Protein AF-A0A2N7XTV0-F1 (afdb_monomer)

Secondary structure (DSSP, 8-state):
-PPPPPPPS------S-SS-SSSEEEEEEEEE-TTS-EEEEEEEESSTT-TT-EEEEEEE-

Foldseek 3Di:
DDDDDDDDPDPDDDDQPPDDPADDWDDKDWDQDPVRKIKIKIWGHPDPPDPRIDIDIDIGD

Sequence (61 aa):
MAAIAAPSPILLSEFIDPAPPYPQAHASTIVELPDGTLAAAWFGGTGESRPDVTIWFARRG

Nearest PDB structures (foldseek):
  7r4w-assembly1_A  TM=5.661E-01  e=1.158E+00  Fervidobacterium gondwanense
  6ta7-assembly3_D  TM=5.560E-01  e=4.730E+00  Homo sapiens
  6bhx-assembly1_A  TM=5.745E-01  e=4.185E+00  Bacillus subtilis subsp. subtilis str. 168
  3fcs-assembly1_B  TM=4.387E-01  e=4.449E+00  Homo sapiens
  8th5-assembly1_A  TM=5.180E-01  e=5.346E+00  Homo sapiens

Mean predicted aligned error: 5.03 Å

Structure (mmCIF, N/CA/C/O backbone):
data_AF-A0A2N7XTV0-F1
#
_entry.id   AF-A0A2N7XTV0-F1
#
loop_
_atom_site.group_PDB
_atom_site.id
_atom_site.type_symbol
_atom_site.label_atom_id
_atom_site.label_alt_id
_atom_site.label_comp_id
_atom_site.label_asym_id
_atom_site.label_entity_id
_atom_site.label_seq_id
_atom_site.pdbx_PDB_ins_code
_atom_site.Cartn_x
_atom_site.Cartn_y
_atom_site.Cartn_z
_atom_site.occupancy
_atom_site.B_iso_or_equiv
_atom_site.auth_seq_id
_atom_site.auth_comp_id
_atom_site.auth_asym_id
_atom_site.auth_atom_id
_atom_site.pdbx_PDB_model_num
ATOM 1 N N . MET A 1 1 ? 12.333 13.627 44.118 1.00 57.91 1 MET A N 1
ATOM 2 C CA . MET A 1 1 ? 11.129 13.009 43.519 1.00 57.91 1 MET A CA 1
ATOM 3 C C . MET A 1 1 ? 11.481 12.621 42.094 1.00 57.91 1 MET A C 1
ATOM 5 O O . MET A 1 1 ? 11.941 13.488 41.365 1.00 57.91 1 MET A O 1
ATOM 9 N N . ALA A 1 2 ? 11.368 11.343 41.726 1.00 61.59 2 ALA A N 1
ATOM 10 C CA . ALA A 1 2 ? 11.596 10.902 40.350 1.00 61.59 2 ALA A CA 1
ATOM 11 C C . ALA A 1 2 ? 10.341 11.188 39.513 1.00 61.59 2 ALA A C 1
ATOM 13 O O . ALA A 1 2 ? 9.230 10.927 39.973 1.00 61.59 2 ALA A O 1
ATOM 14 N N . ALA A 1 3 ? 10.510 11.752 38.318 1.00 68.69 3 ALA A N 1
ATOM 15 C CA . ALA A 1 3 ? 9.407 11.964 37.392 1.00 68.69 3 ALA A CA 1
ATOM 16 C C . ALA A 1 3 ? 8.949 10.613 36.821 1.00 68.69 3 ALA A C 1
ATOM 18 O O . ALA A 1 3 ? 9.753 9.847 36.293 1.00 68.69 3 ALA A O 1
ATOM 19 N N . ILE A 1 4 ? 7.656 10.330 36.934 1.00 74.25 4 ILE A N 1
ATOM 20 C CA . ILE A 1 4 ? 6.991 9.242 36.212 1.00 74.25 4 ILE A CA 1
ATOM 21 C C . ILE A 1 4 ? 6.917 9.622 34.732 1.00 74.25 4 ILE A C 1
ATOM 23 O O . ILE A 1 4 ? 6.356 10.660 34.384 1.00 74.25 4 ILE A O 1
ATOM 27 N N . ALA A 1 5 ? 7.502 8.795 33.865 1.00 77.56 5 ALA A N 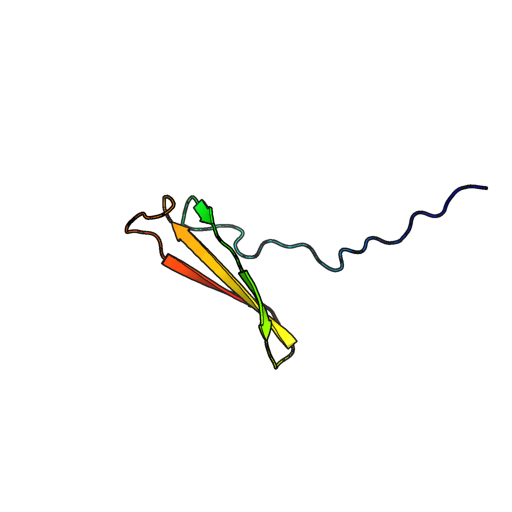1
ATOM 28 C CA . ALA A 1 5 ? 7.370 8.954 32.423 1.00 77.56 5 ALA A CA 1
ATOM 29 C C . ALA A 1 5 ? 5.907 8.725 32.014 1.00 77.56 5 ALA A C 1
ATOM 31 O O . ALA A 1 5 ? 5.272 7.770 32.466 1.00 77.56 5 ALA A O 1
ATOM 32 N N . ALA A 1 6 ? 5.370 9.609 31.174 1.00 82.00 6 ALA A N 1
ATOM 33 C CA . ALA A 1 6 ? 4.030 9.445 30.630 1.00 82.00 6 ALA A CA 1
ATOM 34 C C . ALA A 1 6 ? 3.961 8.193 29.731 1.00 82.00 6 ALA A C 1
ATO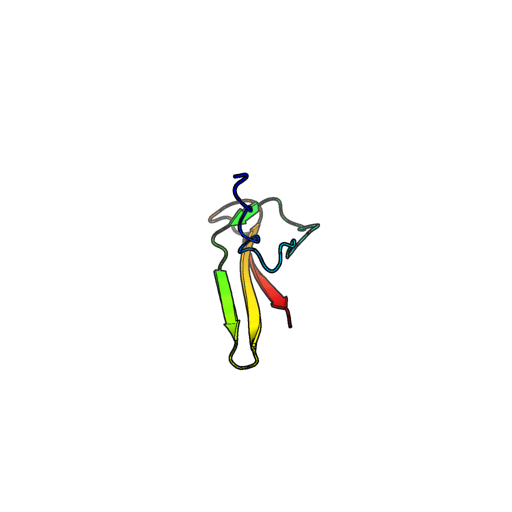M 36 O O . ALA A 1 6 ? 4.961 7.848 29.092 1.00 82.00 6 ALA A O 1
ATOM 37 N N . PRO A 1 7 ? 2.803 7.510 29.661 1.00 84.56 7 PRO A N 1
ATOM 38 C CA . PRO A 1 7 ? 2.618 6.399 28.736 1.00 84.56 7 PRO A CA 1
ATOM 39 C C . PRO A 1 7 ? 2.794 6.861 27.282 1.00 84.56 7 PRO A C 1
ATOM 41 O O . PRO A 1 7 ? 2.517 8.012 26.943 1.00 84.56 7 PRO A O 1
ATOM 44 N N . SER A 1 8 ? 3.253 5.948 26.420 1.00 91.00 8 SER A N 1
ATOM 45 C CA . SER A 1 8 ? 3.392 6.217 24.987 1.00 91.00 8 SER A CA 1
ATOM 46 C C . SER A 1 8 ? 2.029 6.565 24.375 1.00 91.00 8 SER A C 1
ATOM 48 O O . SER A 1 8 ? 1.065 5.838 24.614 1.00 91.00 8 SER A O 1
ATOM 50 N N . PRO A 1 9 ? 1.935 7.619 23.547 1.00 92.56 9 PRO A N 1
ATOM 51 C CA . PRO A 1 9 ? 0.714 7.922 22.805 1.00 92.56 9 PRO A CA 1
ATOM 52 C C . PRO A 1 9 ? 0.488 6.971 21.614 1.00 92.56 9 PRO A C 1
ATOM 54 O O . PRO A 1 9 ? -0.573 7.005 20.998 1.00 92.56 9 PRO A O 1
ATOM 57 N N . ILE A 1 10 ? 1.474 6.136 21.259 1.00 92.19 10 ILE A N 1
ATOM 58 C CA . ILE A 1 10 ? 1.366 5.172 20.157 1.00 92.19 10 ILE A CA 1
ATOM 59 C C . ILE A 1 10 ? 0.595 3.948 20.650 1.00 92.19 10 ILE A C 1
ATOM 61 O O . ILE A 1 10 ? 1.107 3.178 21.461 1.00 92.19 10 ILE A O 1
ATOM 65 N N . LEU A 1 11 ? -0.617 3.758 20.127 1.00 90.44 11 LEU A N 1
ATOM 66 C CA . LEU A 1 11 ? -1.457 2.600 20.448 1.00 90.44 11 LEU A CA 1
ATOM 67 C C . LEU A 1 11 ? -1.018 1.334 19.698 1.00 90.44 11 LEU A C 1
ATOM 69 O O . LEU A 1 11 ? -1.113 0.234 20.235 1.00 90.44 11 LEU A O 1
ATOM 73 N N . LEU A 1 12 ? -0.543 1.490 18.459 1.00 90.38 12 LEU A N 1
ATOM 74 C CA . LEU A 1 12 ? -0.146 0.395 17.579 1.00 90.38 12 LEU A CA 1
ATOM 75 C C . LEU A 1 12 ? 0.876 0.881 16.546 1.00 90.38 12 LEU A C 1
ATOM 77 O O . LEU A 1 12 ? 0.777 2.003 16.053 1.00 90.38 12 LEU A O 1
ATOM 81 N N . SER A 1 13 ? 1.842 0.025 16.217 1.00 93.88 13 SER A N 1
ATOM 82 C CA . SER A 1 13 ? 2.829 0.246 15.161 1.00 93.88 13 SER A CA 1
ATOM 83 C C . SER A 1 13 ? 3.070 -1.070 14.429 1.00 93.88 13 SER A C 1
ATOM 85 O O . SER A 1 13 ? 3.406 -2.070 15.063 1.00 93.88 13 SER A O 1
ATOM 87 N N . GLU A 1 14 ? 2.867 -1.078 13.115 1.00 93.62 14 GLU A N 1
ATOM 88 C CA . GLU A 1 14 ? 3.018 -2.261 12.269 1.00 93.62 14 GLU A CA 1
ATOM 89 C C . GLU A 1 14 ? 3.317 -1.876 10.814 1.00 93.62 14 GLU A C 1
ATOM 91 O O . GLU A 1 14 ? 3.119 -0.730 10.404 1.00 93.62 14 GLU A O 1
ATOM 96 N N . PHE A 1 15 ? 3.795 -2.845 10.030 1.00 94.81 15 PHE A N 1
ATOM 97 C CA . PHE A 1 15 ? 3.947 -2.701 8.583 1.00 94.81 15 PHE A CA 1
ATOM 98 C C . PHE A 1 15 ? 2.654 -3.096 7.868 1.00 94.81 15 PHE A C 1
ATOM 100 O O . PHE A 1 15 ? 2.058 -4.118 8.191 1.00 94.81 15 PHE A O 1
ATOM 107 N N . ILE A 1 16 ? 2.264 -2.319 6.854 1.00 95.12 16 ILE A N 1
ATOM 108 C CA . ILE A 1 16 ? 1.119 -2.639 5.985 1.00 95.12 16 ILE A CA 1
ATOM 109 C C . ILE A 1 16 ? 1.524 -3.632 4.884 1.00 95.12 16 ILE A C 1
ATOM 111 O O . ILE A 1 16 ? 0.777 -4.558 4.587 1.00 95.12 16 ILE A O 1
ATOM 115 N N . ASP A 1 17 ? 2.714 -3.457 4.304 1.00 94.69 17 ASP A N 1
ATOM 116 C CA . ASP A 1 17 ? 3.262 -4.316 3.250 1.00 94.69 17 ASP A CA 1
ATOM 117 C C . ASP A 1 17 ? 4.715 -4.699 3.598 1.00 94.69 17 ASP A C 1
ATOM 119 O O . ASP A 1 17 ? 5.637 -3.920 3.349 1.00 94.69 17 ASP A O 1
ATOM 123 N N . PRO A 1 18 ? 4.940 -5.848 4.265 1.00 94.69 18 PRO A N 1
ATOM 124 C CA . PRO A 1 18 ? 6.265 -6.232 4.755 1.00 94.69 18 PRO A CA 1
ATOM 125 C C . PRO A 1 18 ? 7.198 -6.773 3.660 1.00 94.69 18 PRO A C 1
ATOM 127 O O . PRO A 1 18 ? 8.402 -6.877 3.893 1.00 94.69 18 PRO A O 1
ATOM 130 N N . ALA A 1 19 ? 6.669 -7.145 2.491 1.00 95.12 19 ALA A N 1
ATOM 131 C CA . ALA A 1 19 ? 7.439 -7.721 1.389 1.00 95.12 19 ALA A CA 1
ATOM 132 C C . ALA A 1 19 ? 6.904 -7.221 0.032 1.00 95.12 19 ALA A C 1
ATOM 134 O O . ALA A 1 19 ? 6.409 -8.023 -0.767 1.00 95.12 19 ALA A O 1
ATOM 135 N N . PRO A 1 20 ? 6.998 -5.905 -0.237 1.00 95.12 20 PRO A N 1
ATOM 136 C CA . PRO A 1 20 ? 6.425 -5.313 -1.434 1.00 95.12 20 PRO A CA 1
ATOM 137 C C . PRO A 1 20 ? 7.110 -5.855 -2.699 1.00 95.12 20 PRO A C 1
ATOM 139 O O . PRO A 1 20 ? 8.342 -5.902 -2.761 1.00 95.12 20 PRO A O 1
ATOM 142 N N . PRO A 1 21 ? 6.359 -6.196 -3.763 1.00 95.62 21 PRO A N 1
ATOM 143 C CA . PRO A 1 21 ? 6.931 -6.606 -5.048 1.00 95.62 21 PRO A CA 1
ATOM 144 C C . PRO A 1 21 ? 7.460 -5.421 -5.881 1.00 95.62 21 PRO A C 1
ATOM 146 O O . PRO A 1 21 ? 7.688 -5.555 -7.082 1.00 95.62 21 PRO A O 1
ATOM 149 N N . TYR A 1 22 ? 7.636 -4.250 -5.268 1.00 96.88 22 TYR A N 1
ATOM 150 C CA . TYR A 1 22 ? 8.083 -3.011 -5.895 1.00 96.88 22 TYR A CA 1
ATOM 151 C C . TYR A 1 22 ? 9.101 -2.294 -4.993 1.00 96.88 22 TYR A C 1
ATOM 153 O O . TYR A 1 22 ? 9.037 -2.404 -3.768 1.00 96.88 22 TYR A O 1
ATOM 161 N N . PRO A 1 23 ? 10.052 -1.544 -5.573 1.00 97.19 23 PRO A N 1
ATOM 162 C CA . PRO A 1 23 ? 11.147 -0.950 -4.809 1.00 97.19 23 PRO A CA 1
ATOM 163 C C . PRO A 1 23 ? 10.800 0.383 -4.129 1.00 97.19 23 PRO A C 1
ATOM 165 O O . PRO A 1 23 ? 11.557 0.813 -3.262 1.00 97.19 23 PRO A O 1
ATOM 168 N N . GLN A 1 24 ? 9.713 1.068 -4.513 1.00 97.75 24 GLN A N 1
ATOM 169 C CA . GLN A 1 24 ? 9.332 2.359 -3.924 1.00 97.75 24 GLN A CA 1
ATOM 170 C C . GLN A 1 24 ? 7.842 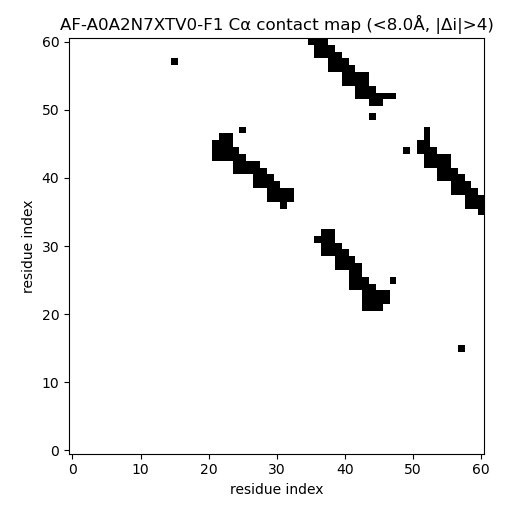2.451 -3.596 1.00 97.75 24 GLN A C 1
ATOM 172 O O . GLN A 1 24 ? 7.003 2.106 -4.426 1.00 97.75 24 GLN A O 1
ATOM 177 N N . ALA A 1 25 ? 7.539 3.012 -2.421 1.00 97.19 25 ALA A N 1
ATOM 178 C CA . ALA A 1 25 ? 6.206 3.419 -1.983 1.00 97.19 25 ALA A CA 1
ATOM 179 C C . ALA A 1 25 ? 6.188 4.936 -1.718 1.00 97.19 25 ALA A C 1
ATOM 181 O O . ALA A 1 25 ? 7.086 5.440 -1.042 1.00 97.19 25 ALA A O 1
ATOM 182 N N . HIS A 1 26 ? 5.198 5.673 -2.229 1.00 96.69 26 HIS A N 1
ATOM 183 C CA . HIS A 1 26 ? 5.105 7.129 -2.038 1.00 96.69 26 HIS A CA 1
ATOM 184 C C . HIS A 1 26 ? 3.661 7.640 -1.955 1.00 96.69 26 HIS A C 1
ATOM 186 O O . HIS A 1 26 ? 2.715 6.933 -2.306 1.00 96.69 26 HIS A O 1
ATOM 192 N N . ALA A 1 27 ? 3.519 8.873 -1.447 1.00 96.81 27 ALA A N 1
ATOM 193 C CA . ALA A 1 27 ? 2.257 9.601 -1.280 1.00 96.81 27 ALA A CA 1
ATOM 194 C C . ALA A 1 27 ? 1.139 8.753 -0.638 1.00 96.81 27 ALA A C 1
ATOM 196 O O . ALA A 1 27 ? 0.034 8.632 -1.167 1.00 96.81 27 ALA A O 1
ATOM 197 N N . SER A 1 28 ? 1.453 8.136 0.506 1.00 96.88 28 SER A N 1
ATOM 198 C CA . SER A 1 28 ? 0.501 7.317 1.249 1.00 96.88 28 SER A CA 1
ATOM 199 C C . SER A 1 28 ? -0.602 8.154 1.900 1.00 96.88 28 SER A C 1
ATOM 201 O O . SER A 1 28 ? -0.415 9.309 2.277 1.00 96.88 28 SER A O 1
ATOM 203 N N . THR A 1 29 ? -1.774 7.547 2.043 1.00 97.81 29 THR A N 1
ATOM 204 C CA . THR A 1 29 ? -2.928 8.075 2.772 1.00 97.81 29 THR A CA 1
ATOM 205 C C . THR A 1 29 ? -3.497 6.967 3.647 1.00 97.81 29 THR A C 1
ATOM 207 O O . THR A 1 29 ? -3.527 5.807 3.237 1.00 97.81 29 THR A O 1
ATOM 210 N N . ILE A 1 30 ? -3.966 7.327 4.839 1.00 97.38 30 ILE A N 1
ATOM 211 C CA . ILE A 1 30 ? -4.723 6.448 5.728 1.00 97.38 30 ILE A CA 1
ATOM 212 C C . ILE A 1 30 ? -5.969 7.186 6.214 1.00 97.38 30 ILE A C 1
ATOM 214 O O . ILE A 1 30 ? -5.908 8.382 6.501 1.00 97.38 30 ILE A O 1
ATOM 218 N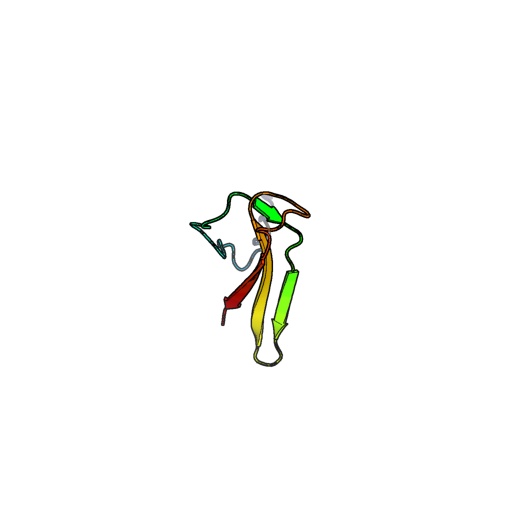 N . VAL A 1 31 ? -7.101 6.489 6.271 1.00 98.06 31 VAL A N 1
ATOM 219 C CA . VAL A 1 31 ? -8.387 7.050 6.696 1.00 98.06 31 VAL A CA 1
ATOM 220 C C . VAL A 1 31 ? -9.201 6.010 7.458 1.00 98.06 31 VAL A C 1
ATOM 222 O O . VAL A 1 31 ? -9.129 4.815 7.168 1.00 98.06 31 VAL A O 1
ATOM 225 N N . GLU A 1 32 ? -9.984 6.467 8.429 1.00 98.06 32 GLU A N 1
ATOM 226 C CA . GLU A 1 32 ? -11.009 5.655 9.082 1.00 98.06 32 GLU A CA 1
ATOM 227 C C . GLU A 1 32 ? -12.275 5.616 8.215 1.00 98.06 32 GLU A C 1
ATOM 229 O O . GLU A 1 32 ? -12.756 6.644 7.733 1.00 98.06 32 GLU A O 1
ATOM 234 N N . LEU A 1 33 ? -12.801 4.417 7.984 1.00 98.12 33 LEU A N 1
ATOM 235 C CA . LEU A 1 33 ? -14.037 4.183 7.247 1.00 98.12 33 LEU A CA 1
ATOM 236 C C . LEU A 1 33 ? -15.255 4.235 8.187 1.00 98.12 33 LEU A C 1
ATOM 238 O O . LEU A 1 33 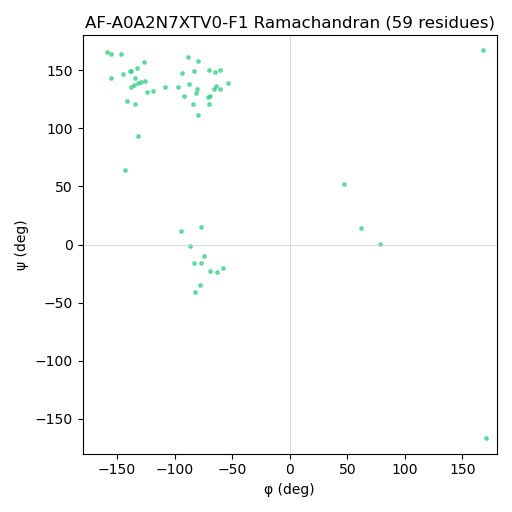? -15.109 4.045 9.393 1.00 98.12 33 LEU A O 1
ATOM 242 N N . PRO A 1 34 ? -16.485 4.419 7.662 1.00 98.31 34 PRO A N 1
ATOM 243 C CA . PRO A 1 34 ? -17.693 4.518 8.489 1.00 98.31 34 PRO A CA 1
ATOM 244 C C . PRO A 1 34 ? -17.978 3.317 9.402 1.00 98.31 34 PRO A C 1
ATOM 246 O O . PRO A 1 34 ? -18.743 3.448 10.352 1.00 98.31 34 PRO A O 1
ATOM 249 N N . ASP A 1 35 ? -17.400 2.149 9.114 1.00 97.75 35 ASP A N 1
ATOM 250 C CA . ASP A 1 35 ? -17.534 0.941 9.931 1.00 97.75 35 ASP A CA 1
ATOM 251 C C . ASP A 1 35 ? -16.399 0.748 10.951 1.00 97.75 35 ASP A C 1
ATOM 253 O O . ASP A 1 35 ? -16.278 -0.324 11.539 1.00 97.75 35 ASP A O 1
ATOM 257 N N . GLY A 1 36 ? -15.570 1.774 11.169 1.00 97.06 36 GLY A N 1
ATOM 258 C CA . GLY A 1 36 ? -14.467 1.766 12.134 1.00 97.06 36 GLY A CA 1
ATOM 259 C C . GLY A 1 36 ? -13.214 1.027 11.657 1.00 97.06 36 GLY A C 1
ATOM 260 O O . GLY A 1 36 ? -12.225 0.955 12.385 1.00 97.06 36 GLY A O 1
ATOM 261 N N . THR A 1 37 ? -13.220 0.477 10.438 1.00 97.50 37 THR A N 1
ATOM 262 C CA . THR A 1 37 ? -12.015 -0.102 9.826 1.00 97.50 37 THR A CA 1
ATOM 263 C C . THR A 1 37 ? -11.114 0.991 9.243 1.00 97.50 37 THR A C 1
ATOM 265 O O . THR A 1 37 ? -11.566 2.088 8.921 1.00 97.50 37 THR A O 1
ATOM 268 N N . LEU A 1 38 ? -9.826 0.704 9.074 1.00 97.25 38 LEU A N 1
ATOM 269 C CA . LEU A 1 38 ? -8.869 1.596 8.424 1.00 97.25 38 LEU A CA 1
ATOM 270 C C . LEU A 1 38 ? -8.685 1.199 6.961 1.00 97.25 38 LEU A C 1
ATOM 272 O O . LEU A 1 38 ? -8.489 0.024 6.643 1.00 97.25 38 LEU A O 1
ATOM 276 N N . ALA A 1 39 ? -8.687 2.191 6.080 1.00 98.19 39 ALA A N 1
ATOM 277 C CA . ALA A 1 39 ? -8.240 2.064 4.702 1.00 98.19 39 ALA A CA 1
ATOM 278 C C . ALA A 1 39 ? -6.911 2.795 4.529 1.00 98.19 39 ALA A C 1
ATOM 280 O O . ALA A 1 39 ? -6.757 3.929 4.983 1.00 98.19 39 ALA A O 1
ATOM 281 N N . ALA A 1 40 ? -5.971 2.160 3.840 1.00 98.31 40 ALA A N 1
ATOM 282 C CA . ALA A 1 40 ? -4.709 2.761 3.445 1.00 98.31 40 ALA A CA 1
ATOM 283 C C . ALA A 1 40 ? -4.517 2.618 1.935 1.00 98.31 40 ALA A C 1
ATOM 285 O O . ALA A 1 40 ? -4.840 1.579 1.360 1.00 98.31 40 ALA A O 1
ATOM 286 N N . ALA A 1 41 ? -3.976 3.654 1.303 1.00 98.44 41 ALA A N 1
ATOM 287 C CA . ALA A 1 41 ? -3.613 3.640 -0.107 1.00 98.44 41 ALA A CA 1
ATOM 288 C C . ALA A 1 41 ? -2.273 4.344 -0.322 1.00 98.44 41 ALA A C 1
ATOM 290 O O . ALA A 1 41 ? -1.927 5.260 0.424 1.00 98.44 41 ALA A O 1
ATOM 291 N N . TRP A 1 42 ? -1.509 3.911 -1.319 1.00 98.31 42 TRP A N 1
ATOM 292 C CA . TRP A 1 42 ? -0.220 4.504 -1.682 1.00 98.31 42 TRP A CA 1
ATOM 293 C C . TRP A 1 42 ? 0.140 4.159 -3.127 1.00 98.31 42 TRP A C 1
ATOM 295 O O . TRP A 1 42 ? -0.449 3.263 -3.731 1.00 98.31 42 TRP A O 1
ATOM 305 N N . PHE A 1 43 ? 1.122 4.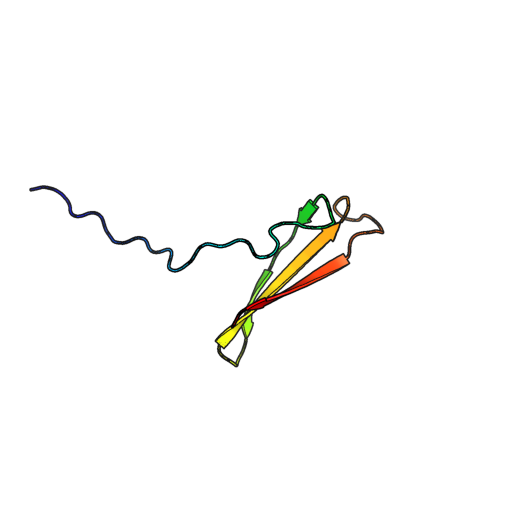858 -3.686 1.00 98.38 43 PHE A N 1
ATOM 306 C CA . PHE A 1 43 ? 1.673 4.544 -5.001 1.00 98.38 43 PHE A CA 1
ATOM 307 C C . PHE A 1 43 ? 2.860 3.593 -4.855 1.00 98.38 43 PHE A C 1
ATOM 309 O O . PHE A 1 43 ? 3.781 3.889 -4.093 1.00 98.38 43 PHE A O 1
ATOM 316 N N . GLY A 1 44 ? 2.851 2.477 -5.587 1.00 98.06 44 GLY A N 1
ATOM 317 C CA . GLY A 1 44 ? 3.912 1.466 -5.593 1.00 98.06 44 GLY A CA 1
ATOM 318 C C . GLY A 1 44 ? 4.457 1.227 -7.001 1.00 98.06 44 GLY A C 1
ATOM 319 O O . GLY A 1 44 ? 3.675 1.049 -7.934 1.00 98.06 44 GLY A O 1
ATOM 320 N N . GLY A 1 45 ? 5.783 1.236 -7.164 1.00 98.19 45 GLY A N 1
ATOM 321 C CA . GLY A 1 45 ? 6.451 1.003 -8.454 1.00 98.19 45 GLY A CA 1
ATOM 322 C C . GLY A 1 45 ? 7.953 1.302 -8.426 1.00 98.19 45 GLY A C 1
ATOM 323 O O . GLY A 1 45 ? 8.548 1.454 -7.357 1.00 98.19 45 GLY A O 1
ATOM 324 N N . THR A 1 46 ? 8.584 1.394 -9.599 1.00 98.25 46 THR A N 1
ATOM 325 C CA . THR A 1 46 ? 10.024 1.695 -9.730 1.00 98.25 46 THR A CA 1
ATOM 326 C C . THR A 1 46 ? 10.402 3.127 -9.348 1.00 98.25 46 THR A C 1
ATOM 328 O O . THR A 1 46 ? 11.554 3.370 -8.982 1.00 98.25 46 THR A O 1
ATOM 331 N N . GLY A 1 47 ? 9.458 4.071 -9.396 1.00 96.12 47 GLY A N 1
ATOM 332 C CA . GLY A 1 47 ? 9.637 5.456 -8.954 1.00 96.12 47 GLY A CA 1
ATOM 333 C C . GLY A 1 47 ? 8.492 6.369 -9.390 1.00 96.12 47 GLY A C 1
ATOM 334 O O . GLY A 1 47 ? 7.685 5.992 -10.234 1.00 96.12 47 GLY A O 1
ATOM 335 N N . GLU A 1 48 ? 8.423 7.572 -8.822 1.00 94.88 48 GLU A N 1
ATOM 336 C CA . GLU A 1 48 ? 7.371 8.552 -9.125 1.00 94.88 48 GLU A CA 1
ATOM 337 C C . GLU A 1 48 ? 7.246 8.828 -10.636 1.00 94.88 48 GLU A C 1
ATOM 339 O O . GLU A 1 48 ? 8.243 8.930 -11.357 1.00 94.88 48 GLU A O 1
ATOM 344 N N . SER A 1 49 ? 6.002 8.942 -11.120 1.00 94.06 49 SER A N 1
ATOM 345 C CA . SER A 1 49 ? 5.651 9.174 -12.534 1.00 94.06 49 SER A CA 1
ATOM 346 C C . SER 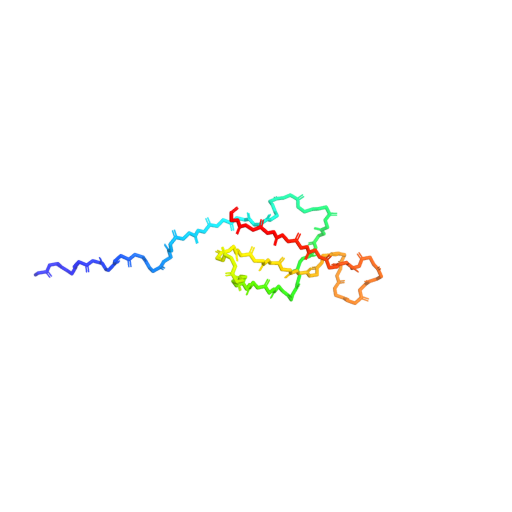A 1 49 ? 6.097 8.083 -13.526 1.00 94.06 49 SER A 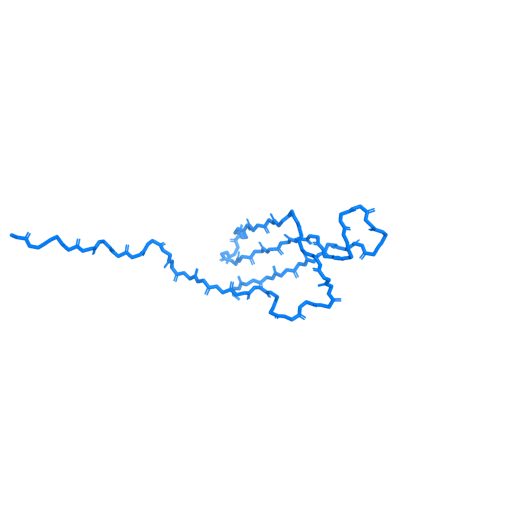C 1
ATOM 348 O O . SER A 1 49 ? 6.089 8.314 -14.739 1.00 94.06 49 SER A O 1
ATOM 350 N N . ARG A 1 50 ? 6.491 6.889 -13.056 1.00 98.00 50 ARG A N 1
ATOM 351 C CA . ARG A 1 50 ? 6.857 5.767 -13.936 1.00 98.00 50 ARG A CA 1
ATOM 352 C C . ARG A 1 50 ? 5.628 4.980 -14.418 1.00 98.00 50 ARG A C 1
ATOM 354 O O . ARG A 1 50 ? 4.650 4.884 -13.680 1.00 98.00 50 ARG A O 1
ATOM 361 N N . PRO A 1 51 ? 5.667 4.383 -15.628 1.00 98.12 51 PRO A N 1
ATOM 362 C CA . PRO A 1 51 ? 4.521 3.656 -16.190 1.00 98.12 51 PRO A CA 1
ATOM 363 C C . PRO A 1 51 ? 4.077 2.423 -15.395 1.00 98.12 51 PRO A C 1
ATOM 365 O O . PRO A 1 51 ? 2.939 1.991 -15.535 1.00 98.12 51 PRO A O 1
ATOM 368 N N . ASP A 1 52 ? 4.969 1.836 -14.599 1.00 97.69 52 ASP A N 1
ATOM 369 C CA . ASP A 1 52 ? 4.687 0.678 -13.748 1.00 97.69 52 ASP A CA 1
ATOM 370 C C . ASP A 1 52 ? 4.120 1.065 -12.371 1.00 97.69 52 ASP A C 1
ATOM 372 O O . ASP A 1 52 ? 3.806 0.185 -11.570 1.00 97.69 52 ASP A O 1
ATOM 376 N N . VAL A 1 53 ? 3.969 2.366 -12.084 1.00 98.25 53 VAL A N 1
ATOM 377 C CA . VAL A 1 53 ? 3.347 2.826 -10.840 1.00 98.25 53 VAL A CA 1
ATOM 378 C C . VAL A 1 53 ? 1.862 2.501 -10.845 1.00 98.25 53 VAL A C 1
ATOM 380 O O . VAL A 1 53 ? 1.111 2.885 -11.741 1.00 98.25 53 VAL A O 1
ATOM 383 N N . THR A 1 54 ? 1.431 1.840 -9.779 1.00 97.81 54 THR A N 1
ATOM 384 C CA . THR A 1 54 ? 0.031 1.507 -9.516 1.00 97.81 54 THR A CA 1
ATOM 385 C C . THR A 1 54 ? -0.374 1.998 -8.133 1.00 97.81 54 THR A C 1
ATOM 387 O O . THR A 1 54 ? 0.471 2.220 -7.262 1.00 97.81 54 THR A O 1
ATOM 390 N N . ILE A 1 55 ? 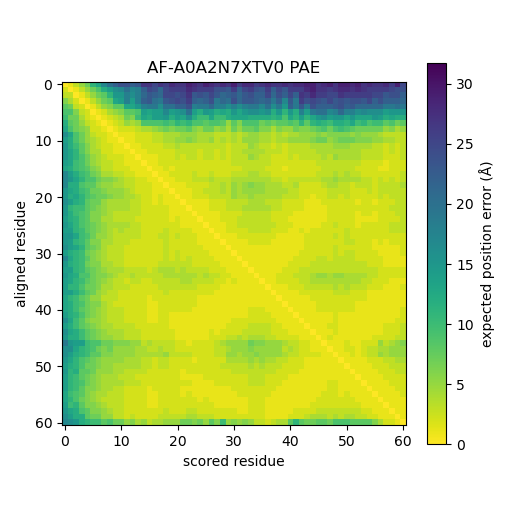-1.677 2.193 -7.933 1.00 98.00 55 ILE A N 1
ATOM 391 C CA . ILE A 1 55 ? -2.228 2.481 -6.609 1.00 98.00 55 ILE A CA 1
ATOM 392 C C . ILE A 1 55 ? -2.443 1.150 -5.896 1.00 98.00 55 ILE A C 1
ATOM 394 O O . ILE A 1 55 ? -3.197 0.298 -6.368 1.00 98.00 55 ILE A O 1
ATOM 398 N N . TRP A 1 56 ? -1.790 0.999 -4.754 1.00 97.88 56 TRP A N 1
ATOM 399 C CA . TRP A 1 56 ? -1.981 -0.104 -3.826 1.00 97.88 56 TRP A CA 1
ATOM 400 C C . TRP A 1 56 ? -3.001 0.292 -2.770 1.00 97.88 56 TRP A C 1
ATOM 402 O O . TRP A 1 56 ? -3.110 1.463 -2.402 1.00 97.88 56 TRP A O 1
ATOM 412 N N . PHE A 1 57 ? -3.758 -0.692 -2.297 1.00 98.00 57 PHE A N 1
ATOM 413 C CA . PHE A 1 57 ? -4.804 -0.502 -1.305 1.00 98.00 57 PHE A CA 1
ATOM 414 C C . PHE A 1 57 ? -4.761 -1.632 -0.282 1.00 98.00 57 PHE A C 1
ATOM 416 O O . PHE A 1 57 ? -4.669 -2.804 -0.646 1.00 98.00 57 PHE A O 1
ATOM 423 N N . ALA A 1 58 ? -4.882 -1.276 0.991 1.00 97.75 58 ALA A N 1
ATOM 424 C CA . ALA A 1 58 ? -5.039 -2.213 2.088 1.00 97.75 58 ALA A CA 1
ATOM 425 C C . ALA A 1 58 ? -6.182 -1.774 2.998 1.00 97.75 58 ALA A C 1
ATOM 427 O O . ALA A 1 58 ? -6.481 -0.586 3.143 1.00 97.75 58 ALA A O 1
ATOM 428 N N . ARG A 1 59 ? -6.801 -2.758 3.645 1.00 97.25 59 ARG A N 1
ATOM 429 C CA . ARG A 1 59 ? -7.843 -2.543 4.641 1.00 97.25 59 ARG A CA 1
ATOM 430 C C . ARG A 1 59 ? -7.507 -3.314 5.906 1.00 97.25 59 ARG A C 1
ATOM 432 O O . ARG A 1 59 ? -7.056 -4.454 5.825 1.00 97.25 59 ARG A O 1
ATOM 439 N N . ARG A 1 60 ? -7.755 -2.700 7.058 1.00 95.38 60 ARG A N 1
ATOM 440 C CA . ARG A 1 60 ? -7.497 -3.270 8.378 1.00 95.38 60 ARG A CA 1
ATOM 441 C C . ARG A 1 60 ? -8.700 -3.047 9.285 1.00 95.38 60 ARG A C 1
ATOM 443 O O . ARG A 1 60 ? -9.036 -1.902 9.572 1.00 95.38 60 ARG A O 1
ATOM 450 N N . GLY A 1 61 ? -9.298 -4.113 9.795 1.00 82.69 61 GLY A N 1
ATOM 451 C CA . GLY A 1 61 ? -10.356 -4.051 10.801 1.00 82.69 61 GLY A CA 1
ATOM 452 C C . GLY A 1 61 ? -11.057 -5.379 10.981 1.00 82.69 61 GLY A C 1
ATOM 453 O O . GLY A 1 61 ? -10.827 -6.271 10.134 1.00 82.69 61 GLY A O 1
#

Radius of gyration: 16.7 Å; Cα contacts (8 Å, |Δi|>4): 78; chains: 1; bounding box: 29×21×60 Å

pLDDT: mean 93.45, std 8.64, range [57.91, 98.44]

Solvent-accessible surface area (backbone atoms only — not comparable to full-atom values): 4144 Å² total; per-residue (Å²): 135,85,82,79,79,76,80,76,88,72,88,76,89,83,77,92,68,90,77,63,98,45,87,35,76,46,85,68,48,74,45,80,43,98,84,76,26,36,40,37,36,30,38,37,15,88,42,90,96,40,94,70,46,41,82,46,75,49,76,52,119